Protein AF-A0A816DR57-F1 (afdb_monomer)

Organism: NCBI:txid1234261

Secondary structure (DSSP, 8-state):
-B---EEE-TTT--EEEE-S-TT-TTT-B------S---HHHHHHHHHHHHHHHHHHHHH-EEEEETTEEEEE----------HHHHHHHHT--TTS-TTT---GGGTT-HHHHHS-TT----S-HHHHHHHHHHHB-TTS-B-------S----------

Radius of gyration: 21.67 Å; Cα contacts (8 Å, |Δi|>4): 127; chains: 1; bounding box: 52×50×51 Å

Sequence (161 aa):
MIVPLALSDGISKTVVWCNETPNSSFCTRLLLIVVEKESPELVKYVNEVFEPQDKHLQESGMDLSVNGKTYHINIITIDSMKDLKVCSAESGLGGAHCLMCHALPSEWHDRDKLLDSDYFRISRSTADTLESYKSLVEADGIIKKKRIQSDETRESIIERK

Structure (mmCIF, N/CA/C/O backbone):
data_AF-A0A816DR57-F1
#
_entry.id   AF-A0A816DR57-F1
#
loop_
_atom_site.group_PDB
_atom_site.id
_atom_site.type_symbol
_atom_site.label_atom_id
_atom_site.label_alt_id
_atom_site.label_comp_id
_atom_site.label_asym_id
_atom_site.label_entity_id
_atom_site.label_seq_id
_atom_site.pdbx_PDB_ins_code
_atom_site.Cartn_x
_atom_site.Cartn_y
_atom_site.Cartn_z
_atom_site.occupancy
_atom_site.B_iso_or_equiv
_atom_site.auth_seq_id
_atom_site.auth_comp_id
_atom_site.auth_asym_id
_atom_site.auth_atom_id
_atom_site.pdbx_PDB_model_num
ATOM 1 N N . MET A 1 1 ? -3.536 4.964 -4.753 1.00 84.75 1 MET A N 1
ATOM 2 C CA . MET A 1 1 ? -4.795 4.268 -4.375 1.00 84.75 1 MET A CA 1
ATOM 3 C C . MET A 1 1 ? -4.700 3.899 -2.904 1.00 84.75 1 MET A C 1
ATOM 5 O O . MET A 1 1 ? -3.583 3.781 -2.427 1.00 84.75 1 MET A O 1
ATOM 9 N N . ILE A 1 2 ? -5.818 3.708 -2.202 1.00 89.88 2 ILE A N 1
ATOM 10 C CA . ILE A 1 2 ? -5.829 3.231 -0.806 1.00 89.88 2 ILE A CA 1
ATOM 11 C C . ILE A 1 2 ? -6.818 2.076 -0.668 1.00 89.88 2 ILE A C 1
ATOM 13 O O . ILE A 1 2 ? -7.881 2.088 -1.288 1.00 89.88 2 ILE A O 1
ATOM 17 N N . VAL A 1 3 ? -6.483 1.095 0.168 1.00 93.31 3 VAL A N 1
ATOM 18 C CA . VAL A 1 3 ? -7.392 0.029 0.594 1.00 93.31 3 VAL A CA 1
ATOM 19 C C . VAL A 1 3 ? -7.399 -0.012 2.125 1.00 93.31 3 VAL A C 1
ATOM 21 O O . VAL A 1 3 ? -6.343 -0.226 2.717 1.00 93.31 3 VAL A O 1
ATOM 24 N N . PRO A 1 4 ? -8.552 0.165 2.793 1.00 93.12 4 PRO A N 1
ATOM 25 C CA . PRO A 1 4 ? -8.640 -0.084 4.225 1.00 93.12 4 PRO A CA 1
ATOM 26 C C . PRO A 1 4 ? -8.511 -1.590 4.480 1.00 93.12 4 PRO A C 1
ATOM 28 O O . PRO A 1 4 ? -9.213 -2.390 3.854 1.00 93.12 4 PRO A O 1
ATOM 31 N N . LEU A 1 5 ? -7.604 -1.975 5.378 1.00 94.62 5 LEU A N 1
ATOM 32 C CA . LEU A 1 5 ? -7.308 -3.382 5.669 1.00 94.62 5 LEU A CA 1
ATOM 33 C C . LEU A 1 5 ? -7.954 -3.856 6.966 1.00 94.62 5 LEU A C 1
ATOM 35 O O . LEU A 1 5 ? -8.583 -4.911 6.992 1.00 94.62 5 LEU A O 1
ATOM 39 N N . ALA A 1 6 ? -7.803 -3.082 8.036 1.00 95.12 6 ALA A N 1
ATOM 40 C CA . ALA A 1 6 ? -8.333 -3.425 9.341 1.00 95.12 6 ALA A CA 1
ATOM 41 C C . ALA A 1 6 ? -8.558 -2.174 10.188 1.00 95.12 6 ALA A C 1
ATOM 43 O O . ALA A 1 6 ? -7.918 -1.143 9.985 1.00 95.12 6 ALA A O 1
ATOM 44 N N . LEU A 1 7 ? -9.455 -2.303 11.158 1.00 94.94 7 LEU A N 1
ATOM 45 C CA . LEU A 1 7 ? -9.640 -1.369 12.254 1.00 94.94 7 LEU A CA 1
ATOM 46 C C . LEU A 1 7 ? -9.446 -2.148 13.549 1.00 94.94 7 LEU A C 1
ATOM 48 O O . LEU A 1 7 ? -10.037 -3.216 13.724 1.00 94.94 7 LEU A O 1
ATOM 52 N N . SER A 1 8 ? -8.652 -1.595 14.457 1.00 95.44 8 SER A N 1
ATOM 53 C CA . SER A 1 8 ? -8.386 -2.195 15.761 1.00 95.44 8 SER A CA 1
ATOM 54 C C . SER A 1 8 ? -8.732 -1.224 16.876 1.00 95.44 8 SER A C 1
ATOM 56 O O . SER A 1 8 ? -8.532 -0.018 16.743 1.00 95.44 8 SER A O 1
ATOM 58 N N . ASP A 1 9 ? -9.207 -1.755 17.998 1.00 92.69 9 ASP A N 1
ATOM 59 C CA . ASP A 1 9 ? -9.342 -0.977 19.222 1.00 92.69 9 ASP A CA 1
ATOM 60 C C . ASP A 1 9 ? -7.948 -0.610 19.753 1.00 92.69 9 ASP A C 1
ATOM 62 O O . ASP A 1 9 ? -7.095 -1.470 19.995 1.00 92.69 9 ASP A O 1
ATOM 66 N N . GLY A 1 10 ? -7.712 0.689 19.939 1.00 86.75 10 GLY A N 1
ATOM 67 C CA . GLY A 1 10 ? -6.442 1.221 20.416 1.00 86.75 10 GLY A CA 1
ATOM 68 C C . GLY A 1 10 ? -6.034 0.702 21.797 1.00 86.75 10 GLY A C 1
ATOM 69 O O . GLY A 1 10 ? -4.829 0.593 22.044 1.00 86.75 10 GLY A O 1
ATOM 70 N N . ILE A 1 11 ? -7.003 0.348 22.654 1.00 88.44 11 ILE A N 1
ATOM 71 C CA . ILE A 1 11 ? -6.778 -0.109 24.033 1.00 88.44 11 ILE A CA 1
ATOM 72 C C . ILE A 1 11 ? -6.529 -1.616 24.066 1.00 88.44 11 ILE A C 1
ATOM 74 O O . ILE A 1 11 ? -5.468 -2.057 24.504 1.00 88.44 11 ILE A O 1
ATOM 78 N N . SER A 1 12 ? -7.488 -2.415 23.592 1.00 92.19 12 SER A N 1
ATOM 79 C CA . SER A 1 12 ? -7.397 -3.881 23.662 1.00 92.19 12 SER A CA 1
ATOM 80 C C . SER A 1 12 ? -6.531 -4.505 22.564 1.00 92.19 12 SER A C 1
ATOM 82 O O . SER A 1 12 ? -6.219 -5.691 22.639 1.00 92.19 12 SER A O 1
ATOM 84 N N . LYS A 1 13 ? -6.164 -3.730 21.532 1.00 89.50 13 LYS A N 1
ATOM 85 C CA . LYS A 1 13 ? -5.499 -4.196 20.299 1.00 89.50 13 LYS A CA 1
ATOM 86 C C . LYS A 1 13 ? -6.278 -5.271 19.538 1.00 89.50 13 LYS A C 1
ATOM 88 O O . LYS A 1 13 ? -5.731 -5.910 18.642 1.00 89.50 13 LYS A O 1
ATOM 93 N N . THR A 1 14 ? -7.556 -5.456 19.858 1.00 94.81 14 THR A N 1
ATOM 94 C CA . THR A 1 14 ? -8.419 -6.392 19.142 1.00 94.81 14 THR A CA 1
ATOM 95 C C . THR A 1 14 ? -8.837 -5.798 17.803 1.00 94.81 14 THR A C 1
ATOM 97 O O . THR A 1 14 ? -9.149 -4.610 17.708 1.00 94.81 14 THR A O 1
ATOM 100 N N . VAL A 1 15 ? -8.825 -6.620 16.753 1.00 93.88 15 VAL A N 1
ATOM 101 C CA . VAL A 1 15 ? -9.325 -6.228 15.431 1.00 93.88 15 VAL A CA 1
ATOM 102 C C . VAL A 1 15 ? -10.849 -6.223 15.491 1.00 93.88 15 VAL A C 1
ATOM 104 O O . VAL A 1 15 ? -11.466 -7.264 15.699 1.00 93.88 15 VAL A O 1
ATOM 107 N N . VAL A 1 16 ? -11.449 -5.046 15.326 1.00 94.44 16 VAL A N 1
ATOM 108 C CA . VAL A 1 16 ? -12.908 -4.849 15.364 1.00 94.44 16 VAL A CA 1
ATOM 109 C C . VAL A 1 16 ? -13.541 -4.933 13.977 1.00 94.44 16 VAL A C 1
ATOM 111 O O . VAL A 1 16 ? -14.739 -5.169 13.856 1.00 94.44 16 VAL A O 1
ATOM 114 N N . TRP A 1 17 ? -12.742 -4.748 12.926 1.00 95.44 17 TRP A N 1
ATOM 115 C CA . TRP A 1 17 ? -13.159 -4.921 11.540 1.00 95.44 17 TRP A CA 1
ATOM 116 C C . TRP A 1 17 ? -11.955 -5.285 10.670 1.00 95.44 17 TRP A C 1
ATOM 118 O O . TRP A 1 17 ? -10.861 -4.759 10.873 1.00 95.44 17 TRP A O 1
ATOM 128 N N . CYS A 1 18 ? -12.159 -6.151 9.682 1.00 96.56 18 CYS A N 1
ATOM 129 C CA . CYS A 1 18 ? -11.169 -6.475 8.663 1.00 96.56 18 CYS A CA 1
ATOM 130 C C . CYS A 1 18 ? -11.816 -6.514 7.277 1.00 96.56 18 CYS A C 1
ATOM 132 O O . CYS A 1 18 ? -12.995 -6.829 7.117 1.00 96.56 18 CYS A O 1
ATOM 134 N N . ASN A 1 19 ? -11.026 -6.183 6.264 1.00 92.88 19 ASN A N 1
ATOM 135 C CA . ASN A 1 19 ? -11.430 -6.310 4.878 1.00 92.88 19 ASN A CA 1
ATOM 136 C C . ASN A 1 19 ? -11.226 -7.756 4.413 1.00 92.88 19 ASN A C 1
ATOM 138 O O . ASN A 1 19 ? -10.093 -8.222 4.302 1.00 92.88 19 ASN A O 1
ATOM 142 N N . GLU A 1 20 ? -12.320 -8.451 4.113 1.00 93.38 20 GLU A N 1
ATOM 143 C CA . GLU A 1 20 ? -12.295 -9.849 3.663 1.00 93.38 20 GLU A CA 1
ATOM 144 C C . GLU A 1 20 ? -11.730 -10.011 2.243 1.00 93.38 20 GLU A C 1
ATOM 146 O O . GLU A 1 20 ? -11.252 -11.083 1.872 1.00 93.38 20 GLU A O 1
ATOM 151 N N . THR A 1 21 ? -11.752 -8.943 1.439 1.00 91.38 21 THR A N 1
ATOM 152 C CA . THR A 1 21 ? -11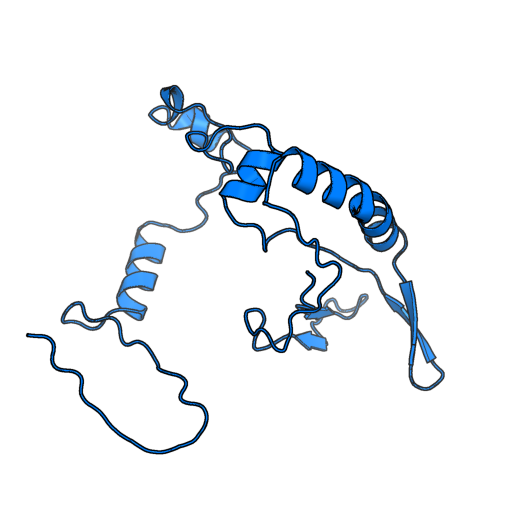.313 -8.962 0.039 1.00 91.38 21 THR A CA 1
ATOM 153 C C . THR A 1 21 ? -10.383 -7.783 -0.277 1.00 91.38 21 THR A C 1
ATOM 155 O O . THR A 1 21 ? -10.728 -6.924 -1.092 1.00 91.38 21 THR A O 1
ATOM 158 N N . PRO A 1 22 ? -9.176 -7.717 0.316 1.00 87.56 22 PRO A N 1
ATOM 159 C CA . PRO A 1 22 ? -8.288 -6.555 0.192 1.00 87.56 22 PRO A CA 1
ATOM 160 C C . PRO A 1 22 ? -7.802 -6.304 -1.244 1.00 87.56 22 PRO A C 1
ATOM 162 O O . PRO A 1 22 ? -7.532 -5.169 -1.617 1.00 87.56 22 PRO A O 1
ATOM 165 N N . ASN A 1 23 ? -7.766 -7.344 -2.081 1.00 86.25 23 ASN A N 1
ATOM 166 C CA . ASN A 1 23 ? -7.368 -7.244 -3.489 1.00 86.25 23 ASN A CA 1
ATOM 167 C C . ASN A 1 23 ? -8.550 -6.987 -4.444 1.00 86.25 23 ASN A C 1
ATOM 169 O O . ASN A 1 23 ? -8.371 -6.983 -5.660 1.00 86.25 23 ASN A O 1
ATOM 173 N N . SER A 1 24 ? -9.767 -6.825 -3.919 1.00 88.62 24 SER A N 1
ATOM 174 C CA . SER A 1 24 ? -10.950 -6.536 -4.728 1.00 88.62 24 SER A CA 1
ATOM 175 C C . SER A 1 24 ? -10.977 -5.070 -5.144 1.00 88.62 24 SER A C 1
ATOM 177 O O . SER A 1 24 ? -10.847 -4.174 -4.307 1.00 88.62 24 SER A O 1
ATOM 179 N N . SER A 1 25 ? -11.262 -4.814 -6.422 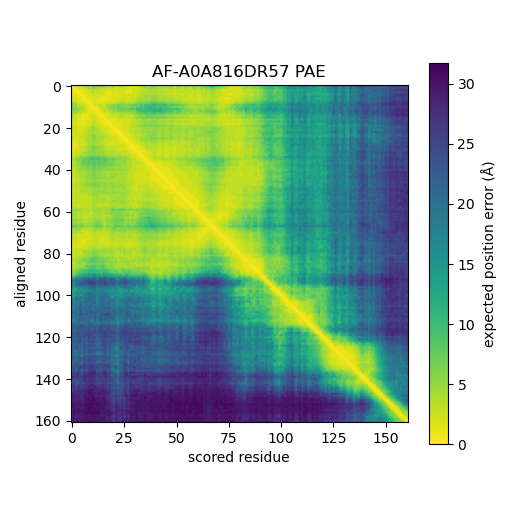1.00 87.88 25 SER A N 1
ATOM 180 C CA . SER A 1 25 ? -11.446 -3.457 -6.948 1.00 87.88 25 SER A CA 1
ATOM 181 C C . SER A 1 25 ? -12.578 -2.694 -6.252 1.00 87.88 25 SER A C 1
ATOM 183 O O . SER A 1 25 ? -12.556 -1.468 -6.222 1.00 87.88 25 SER A O 1
ATOM 185 N N . PHE A 1 26 ? -13.551 -3.392 -5.652 1.00 88.62 26 PHE A N 1
ATOM 186 C CA . PHE A 1 26 ? -14.638 -2.775 -4.881 1.00 88.62 26 PHE A CA 1
ATOM 187 C C . PHE A 1 26 ? -14.160 -2.129 -3.572 1.00 88.62 26 PHE A C 1
ATOM 189 O O . PHE A 1 26 ? -14.785 -1.191 -3.067 1.00 88.62 26 PHE A O 1
ATOM 196 N N . CYS A 1 27 ? -13.047 -2.609 -3.017 1.00 89.06 27 CYS A N 1
ATOM 197 C CA . CYS A 1 27 ? -12.466 -2.094 -1.780 1.00 89.06 27 CYS A CA 1
ATOM 198 C C . CYS A 1 27 ? -11.408 -1.017 -2.036 1.00 89.06 27 CYS A C 1
ATOM 200 O O . CYS A 1 27 ? -11.088 -0.243 -1.135 1.00 89.06 27 CYS A O 1
ATOM 202 N N . THR A 1 28 ? -10.887 -0.936 -3.260 1.00 89.31 28 THR A N 1
ATOM 203 C CA . THR A 1 28 ? -9.924 0.087 -3.656 1.00 89.31 28 THR A CA 1
ATOM 204 C C . THR A 1 28 ? -10.583 1.460 -3.727 1.00 89.31 28 THR A C 1
ATOM 206 O O . THR A 1 28 ? -11.680 1.638 -4.261 1.00 89.31 28 THR A O 1
ATOM 209 N N . ARG A 1 29 ? -9.912 2.461 -3.160 1.00 90.81 29 ARG A N 1
ATOM 210 C CA . ARG A 1 29 ? -10.289 3.871 -3.234 1.00 90.81 29 ARG A CA 1
ATOM 211 C C . ARG A 1 29 ? -9.262 4.615 -4.077 1.00 90.81 29 ARG A C 1
ATOM 213 O O . ARG A 1 29 ? -8.055 4.573 -3.819 1.00 90.81 29 ARG A O 1
ATOM 220 N N . LEU A 1 30 ? -9.754 5.260 -5.128 1.00 90.56 30 LEU A N 1
ATOM 221 C CA . LEU A 1 30 ? -8.952 6.112 -5.996 1.00 90.56 30 LEU A CA 1
ATOM 222 C C . LEU A 1 30 ? -8.647 7.420 -5.259 1.00 90.56 30 LEU A C 1
ATOM 224 O O . LEU A 1 30 ? -9.547 8.025 -4.687 1.00 90.56 30 LEU A O 1
ATOM 228 N N . LEU A 1 31 ? -7.378 7.828 -5.279 1.00 89.88 31 LEU A N 1
ATOM 229 C CA . LEU A 1 31 ? -6.938 9.125 -4.749 1.00 89.88 31 LEU A CA 1
ATOM 230 C C . LEU A 1 31 ? -6.654 10.121 -5.870 1.00 89.88 31 LEU A C 1
ATOM 232 O O . LEU A 1 31 ? -7.048 11.277 -5.796 1.00 89.88 31 LEU A O 1
ATOM 236 N N . LEU A 1 32 ? -5.954 9.653 -6.903 1.00 89.50 32 LEU A N 1
ATOM 237 C CA . LEU A 1 32 ? -5.511 10.445 -8.036 1.00 89.50 32 LEU A CA 1
ATOM 238 C C . LEU A 1 32 ? -5.499 9.563 -9.281 1.00 89.50 32 LEU A C 1
ATOM 240 O O . LEU A 1 32 ? -5.124 8.391 -9.213 1.00 89.50 32 LEU A O 1
ATOM 244 N N . ILE A 1 33 ? -5.896 10.153 -10.403 1.00 90.62 33 ILE A N 1
ATOM 245 C CA . ILE A 1 33 ? -5.701 9.606 -11.742 1.00 90.62 33 ILE A CA 1
ATOM 246 C C . ILE A 1 33 ? -4.892 10.646 -12.506 1.00 90.62 33 ILE A C 1
ATOM 248 O O . ILE A 1 33 ? -5.323 11.792 -12.618 1.00 90.62 33 ILE A O 1
ATOM 252 N N . VAL A 1 34 ? -3.736 10.244 -13.029 1.00 89.44 34 VAL A N 1
ATOM 253 C CA . VAL A 1 34 ? -2.929 11.081 -13.920 1.00 89.44 34 VAL A CA 1
ATOM 254 C C . VAL A 1 34 ? -2.964 10.470 -15.312 1.00 89.44 34 VAL A C 1
ATOM 256 O O . VAL A 1 34 ? -2.737 9.273 -15.473 1.00 89.44 34 VAL A O 1
ATOM 259 N N . VAL A 1 35 ? -3.276 11.289 -16.316 1.00 91.75 35 VAL A N 1
ATOM 260 C CA . VAL A 1 35 ? -3.358 10.867 -17.721 1.00 91.75 35 VAL A CA 1
ATOM 261 C C . VAL A 1 35 ? -2.031 11.174 -18.412 1.00 91.75 35 VAL A C 1
ATOM 263 O O . VAL A 1 35 ? -1.950 12.004 -19.307 1.00 91.75 35 VAL A O 1
ATOM 266 N N . GLU A 1 36 ? -0.977 10.517 -17.944 1.00 89.75 36 GLU A N 1
ATOM 267 C CA . GLU A 1 36 ? 0.393 10.644 -18.442 1.00 89.75 36 GLU A CA 1
ATOM 268 C C . GLU A 1 36 ? 1.022 9.252 -18.513 1.00 89.75 36 GLU A C 1
ATOM 270 O O . GLU A 1 36 ? 0.570 8.308 -17.857 1.00 89.75 36 GLU A O 1
ATOM 275 N N . LYS A 1 37 ? 2.077 9.105 -19.317 1.00 88.31 37 LYS A N 1
ATOM 276 C CA . LYS A 1 37 ? 2.853 7.863 -19.315 1.00 88.31 37 LYS A CA 1
ATOM 277 C C . LYS A 1 37 ? 3.614 7.754 -17.992 1.00 88.31 37 LYS A C 1
ATOM 279 O O . LYS A 1 37 ? 4.255 8.710 -17.573 1.00 88.31 37 LYS A O 1
ATOM 284 N N . GLU A 1 38 ? 3.599 6.569 -17.386 1.00 84.00 38 GLU A N 1
ATOM 285 C CA . GLU A 1 38 ? 4.418 6.280 -16.207 1.00 84.00 38 GLU A CA 1
ATOM 286 C C . GLU A 1 38 ? 5.902 6.575 -16.484 1.00 84.00 38 GLU A C 1
ATOM 288 O O . GLU A 1 38 ? 6.488 6.063 -17.447 1.00 84.00 38 GLU A O 1
ATOM 293 N N . SER A 1 39 ? 6.492 7.426 -15.645 1.00 85.62 39 SER A N 1
ATOM 294 C CA . SER A 1 39 ? 7.903 7.802 -15.682 1.00 85.62 39 SER A CA 1
ATOM 295 C C . SER A 1 39 ? 8.427 8.049 -14.260 1.00 85.62 39 SER A C 1
ATOM 297 O O . SER A 1 39 ? 7.628 8.344 -13.366 1.00 85.62 39 SER A O 1
ATOM 299 N N . PRO A 1 40 ? 9.750 7.961 -14.023 1.00 83.38 40 PRO A N 1
A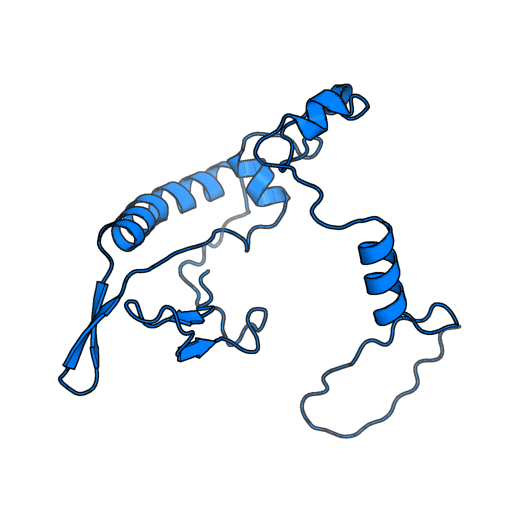TOM 300 C CA . PRO A 1 40 ? 10.334 8.268 -12.716 1.00 83.38 40 PRO A CA 1
ATOM 301 C C . PRO A 1 40 ? 9.987 9.675 -12.211 1.00 83.38 40 PRO A C 1
ATOM 303 O O . PRO A 1 40 ? 9.738 9.869 -11.025 1.00 83.38 40 PRO A O 1
ATOM 306 N N . GLU A 1 41 ? 9.915 10.655 -13.112 1.00 88.12 41 GLU A N 1
ATOM 307 C CA . GLU A 1 41 ? 9.558 12.039 -12.788 1.00 88.12 41 GLU A CA 1
ATOM 308 C C . GLU A 1 41 ? 8.104 12.146 -12.331 1.00 88.12 41 GLU A C 1
ATOM 310 O O . GLU A 1 41 ? 7.814 12.838 -11.355 1.00 88.12 41 GLU A O 1
ATOM 315 N N . LEU A 1 42 ? 7.195 11.431 -13.003 1.00 88.81 42 LEU A N 1
ATOM 316 C CA . LEU A 1 42 ? 5.790 11.390 -12.618 1.00 88.81 42 LEU A CA 1
ATOM 317 C C . LEU A 1 42 ? 5.606 10.714 -11.255 1.00 88.81 42 LEU A C 1
ATOM 319 O O . LEU A 1 42 ? 4.864 11.222 -10.418 1.00 88.81 42 LEU A O 1
ATOM 323 N N . VAL A 1 43 ? 6.296 9.598 -11.012 1.00 87.56 43 VAL A N 1
ATOM 324 C CA . VAL A 1 43 ? 6.257 8.901 -9.717 1.00 87.56 43 VAL A CA 1
ATOM 325 C C . VAL A 1 43 ? 6.763 9.818 -8.601 1.00 87.56 43 VAL A C 1
ATOM 327 O O . VAL A 1 43 ? 6.094 9.973 -7.580 1.00 87.56 43 VAL A O 1
ATOM 330 N N . LYS A 1 44 ? 7.887 10.508 -8.829 1.00 86.88 44 LYS A N 1
ATOM 331 C CA . LYS A 1 44 ? 8.432 11.487 -7.883 1.00 86.88 44 LYS A CA 1
ATOM 332 C C . LYS A 1 44 ? 7.436 12.608 -7.579 1.00 86.88 44 LYS A C 1
ATOM 334 O O . LYS A 1 44 ? 7.206 12.910 -6.414 1.00 86.88 44 LYS A O 1
ATOM 339 N N . TYR A 1 45 ? 6.816 13.182 -8.609 1.00 89.56 45 TYR A N 1
ATOM 340 C CA . TYR A 1 45 ? 5.792 14.215 -8.448 1.00 89.56 45 TYR A CA 1
ATOM 341 C C . TYR A 1 45 ? 4.613 13.729 -7.594 1.00 89.56 45 TYR A C 1
ATOM 343 O O . TYR A 1 45 ? 4.175 14.427 -6.683 1.00 89.56 45 TYR A O 1
ATOM 351 N N . VAL A 1 46 ? 4.110 12.518 -7.853 1.00 89.56 46 VAL A N 1
ATOM 352 C CA . VAL A 1 46 ? 3.005 11.943 -7.072 1.00 89.56 46 VAL A CA 1
ATOM 353 C C . VAL A 1 46 ? 3.405 11.772 -5.603 1.00 89.56 46 VAL A C 1
ATOM 355 O O . VAL A 1 46 ? 2.621 12.129 -4.724 1.00 89.56 46 VAL A O 1
ATOM 358 N N . ASN A 1 47 ? 4.621 11.302 -5.319 1.00 87.69 47 ASN A N 1
ATOM 359 C CA . ASN A 1 47 ? 5.109 11.168 -3.944 1.00 87.69 47 ASN A CA 1
ATOM 360 C C . ASN A 1 47 ? 5.239 12.526 -3.243 1.00 87.69 47 ASN A C 1
ATOM 362 O O . ASN A 1 47 ? 4.760 12.675 -2.122 1.00 87.69 47 ASN A O 1
ATOM 366 N N . GLU A 1 48 ? 5.780 13.546 -3.913 1.00 89.94 48 GLU A N 1
ATOM 367 C CA . GLU A 1 48 ? 5.866 14.911 -3.370 1.00 89.94 48 GLU A CA 1
ATOM 368 C C . GLU A 1 48 ? 4.486 15.495 -3.015 1.00 89.94 48 GLU A C 1
ATOM 370 O O . GLU A 1 48 ? 4.365 16.275 -2.069 1.00 89.94 48 GLU A O 1
ATOM 375 N N . VAL A 1 49 ? 3.438 15.099 -3.744 1.00 89.69 49 VAL A N 1
ATOM 376 C CA . VAL A 1 49 ? 2.060 15.546 -3.502 1.00 89.69 49 VAL A CA 1
ATOM 377 C C . VAL A 1 49 ? 1.403 14.852 -2.309 1.00 89.69 49 VAL A C 1
ATOM 379 O O . VAL A 1 49 ? 0.572 15.497 -1.673 1.00 89.69 49 VAL A O 1
ATOM 382 N N . PHE A 1 50 ? 1.717 13.581 -2.027 1.00 89.88 50 PHE A N 1
ATOM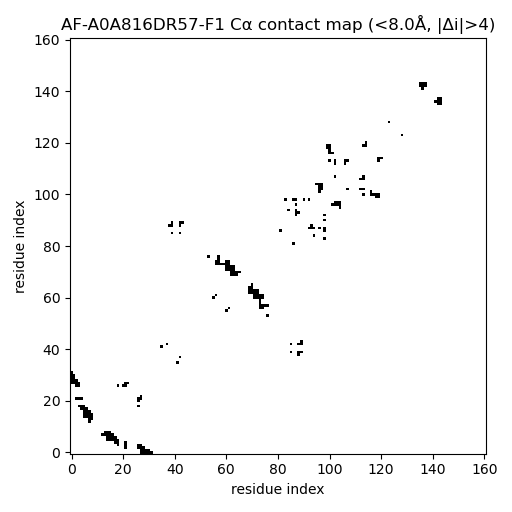 383 C CA . PHE A 1 50 ? 1.008 12.770 -1.021 1.00 89.88 50 PHE A CA 1
ATOM 384 C C . PHE A 1 50 ? 1.803 12.475 0.255 1.00 89.88 50 PHE A C 1
ATOM 386 O O . PHE A 1 50 ? 1.193 12.316 1.312 1.00 89.88 50 PHE A O 1
ATOM 393 N N . GLU A 1 51 ? 3.134 12.389 0.191 1.00 89.62 51 GLU A N 1
ATOM 394 C CA . GLU A 1 51 ? 3.965 12.056 1.354 1.00 89.62 51 GLU A CA 1
ATOM 395 C C . GLU A 1 51 ? 3.762 12.998 2.552 1.00 89.62 51 GLU A C 1
ATOM 397 O O . GLU A 1 51 ? 3.698 12.497 3.677 1.00 89.62 51 GLU A O 1
ATOM 402 N N . PRO A 1 52 ? 3.666 14.335 2.387 1.00 91.00 52 PRO A N 1
ATOM 403 C CA . PRO A 1 52 ? 3.476 15.225 3.531 1.00 91.00 52 PRO A CA 1
ATOM 404 C C . PRO A 1 52 ? 2.168 14.954 4.285 1.00 91.00 52 PRO A C 1
ATOM 406 O O . PRO A 1 52 ? 2.134 14.980 5.513 1.00 9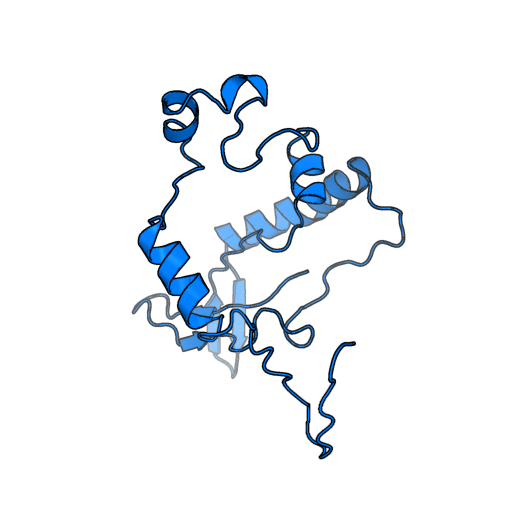1.00 52 PRO A O 1
ATOM 409 N N . GLN A 1 53 ? 1.090 14.683 3.553 1.00 89.38 53 GLN A N 1
ATOM 410 C CA . GLN A 1 53 ? -0.238 14.420 4.099 1.00 89.38 53 GLN A CA 1
ATOM 411 C C . GLN A 1 53 ? -0.292 13.032 4.725 1.00 89.38 53 GLN A C 1
ATOM 413 O O . GLN A 1 53 ? -0.901 12.870 5.776 1.00 89.38 53 GLN A O 1
ATOM 418 N N . ASP A 1 54 ? 0.367 12.052 4.109 1.00 90.00 54 ASP A N 1
ATOM 419 C CA . ASP A 1 54 ? 0.503 10.715 4.670 1.00 90.00 54 ASP A CA 1
ATOM 420 C C . ASP A 1 54 ? 1.241 10.751 6.016 1.00 90.00 54 ASP A C 1
ATOM 422 O O . ASP A 1 54 ? 0.710 10.279 7.020 1.00 90.00 54 ASP A O 1
ATOM 426 N N . LYS A 1 55 ? 2.398 11.426 6.073 1.00 90.81 55 LYS A N 1
ATOM 427 C CA . LYS A 1 55 ? 3.153 11.648 7.320 1.00 90.81 55 LYS A CA 1
ATOM 428 C C . LYS A 1 55 ? 2.298 12.348 8.372 1.00 90.81 55 LYS A C 1
ATOM 430 O O . LYS A 1 55 ? 2.225 11.889 9.507 1.00 90.81 55 LYS A O 1
ATOM 435 N N . HIS A 1 56 ? 1.583 13.403 7.984 1.00 90.75 56 HIS A N 1
ATOM 436 C CA . HIS A 1 56 ? 0.693 14.113 8.897 1.00 90.75 56 HIS A CA 1
ATOM 437 C C . HIS A 1 56 ? -0.406 13.206 9.476 1.00 90.75 56 HIS A C 1
ATOM 439 O O . HIS A 1 56 ? -0.633 13.227 10.684 1.00 90.75 56 HIS A O 1
ATOM 445 N N . LEU A 1 57 ? -1.058 12.384 8.646 1.00 90.69 57 LEU A N 1
ATOM 446 C CA . LEU A 1 57 ? -2.100 11.450 9.088 1.00 90.69 57 LEU A CA 1
ATOM 447 C C . LEU A 1 57 ? -1.549 10.348 9.999 1.00 90.69 57 LEU A C 1
ATOM 449 O O . LEU A 1 57 ? -2.225 9.955 10.950 1.00 90.69 57 LEU A O 1
ATOM 453 N N . GLN A 1 58 ? -0.338 9.861 9.728 1.00 91.88 58 GLN A N 1
ATOM 454 C CA . GLN A 1 58 ? 0.311 8.854 10.566 1.00 91.88 58 GLN A CA 1
ATOM 455 C C . GLN A 1 58 ? 0.753 9.413 11.927 1.00 91.88 58 GLN A C 1
ATOM 457 O O . GLN A 1 58 ? 0.645 8.724 12.939 1.00 91.88 58 GLN A O 1
ATOM 462 N N . GLU A 1 59 ? 1.221 10.663 11.973 1.00 92.88 59 GLU A N 1
ATOM 463 C CA . GLU A 1 59 ? 1.678 11.317 13.205 1.00 92.88 59 GLU A CA 1
ATOM 464 C C . GLU A 1 59 ? 0.525 11.841 14.065 1.00 92.88 59 GLU A C 1
ATOM 466 O O . GLU A 1 59 ? 0.551 11.720 15.289 1.00 92.88 59 GLU A O 1
ATOM 471 N N . SER A 1 60 ? -0.470 12.461 13.428 1.00 92.94 60 SER A N 1
ATOM 472 C CA . SER A 1 60 ? -1.525 13.218 14.114 1.00 92.94 60 SER A CA 1
ATOM 473 C C . SER A 1 60 ? -2.851 12.466 14.207 1.00 92.94 60 SER A C 1
ATOM 475 O O . SER A 1 60 ? -3.726 12.881 14.964 1.00 92.94 60 SER A O 1
ATOM 477 N N . GLY A 1 61 ? -3.023 11.385 13.441 1.00 92.19 61 GLY A N 1
ATOM 478 C CA . GLY A 1 61 ? -4.308 10.706 13.311 1.00 92.19 61 GLY A CA 1
ATOM 479 C C . GLY A 1 61 ? -5.386 11.601 12.691 1.00 92.19 61 GLY A C 1
ATOM 480 O O . GLY A 1 61 ? -5.107 12.586 12.005 1.00 92.19 61 GLY A O 1
ATOM 481 N N . MET A 1 62 ? -6.649 11.247 12.921 1.00 92.94 62 MET A N 1
ATOM 482 C CA . MET A 1 62 ? -7.806 12.051 12.533 1.00 92.94 62 MET A CA 1
ATOM 483 C C . MET A 1 62 ? -8.962 11.892 13.523 1.00 92.94 62 MET A C 1
ATOM 485 O O . MET A 1 62 ? -9.215 10.794 14.016 1.00 92.94 62 MET A O 1
ATOM 489 N N . ASP A 1 63 ? -9.726 12.961 13.747 1.00 93.75 63 ASP A N 1
ATOM 490 C CA . ASP A 1 63 ? -10.973 12.889 14.510 1.00 93.75 63 ASP A CA 1
ATOM 491 C C . ASP A 1 63 ? -12.165 12.639 13.577 1.00 93.75 63 ASP A C 1
ATOM 493 O O . ASP A 1 63 ? -12.408 13.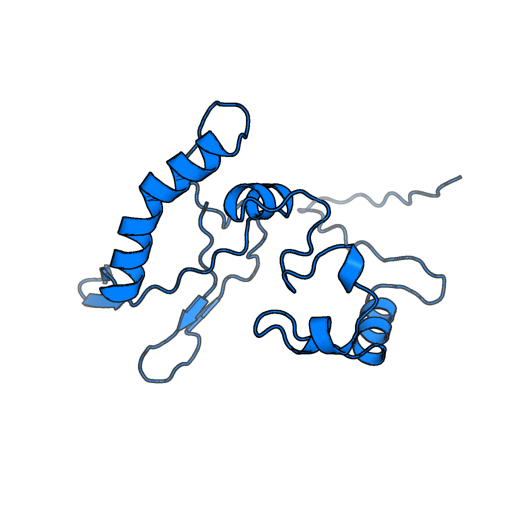380 12.623 1.00 93.75 63 ASP A O 1
ATOM 497 N N . LEU A 1 64 ? -12.941 11.597 13.871 1.00 93.12 64 LEU A N 1
ATOM 498 C CA . LEU A 1 64 ? -14.153 11.228 13.145 1.00 93.12 64 LEU A CA 1
ATOM 499 C C . LEU A 1 64 ? -15.374 11.313 14.052 1.00 93.12 64 LEU A C 1
ATOM 501 O O . LEU A 1 64 ? -15.437 10.669 15.098 1.00 93.12 64 LEU A O 1
ATOM 505 N N . SER A 1 65 ? -16.387 12.060 13.616 1.00 94.38 65 SER A N 1
ATOM 506 C CA . SER A 1 65 ? -17.689 12.076 14.278 1.00 94.38 65 SER A CA 1
ATOM 507 C C . SER A 1 65 ? -18.615 11.040 13.645 1.00 94.38 65 SER A C 1
ATOM 509 O O . SER A 1 65 ? -18.950 11.132 12.465 1.00 94.38 65 SER A O 1
ATOM 511 N N . VAL A 1 66 ? -19.034 10.045 14.428 1.00 92.50 66 VAL A N 1
ATOM 512 C CA . VAL A 1 66 ? -19.934 8.968 13.998 1.00 92.50 66 VAL A CA 1
ATOM 513 C C . VAL A 1 66 ? -21.032 8.804 15.041 1.00 92.50 66 VAL A C 1
ATOM 515 O O . VAL A 1 66 ? -20.755 8.597 16.222 1.00 92.50 66 VAL A O 1
ATOM 518 N N . ASN A 1 67 ? -22.296 8.896 14.617 1.00 93.62 67 ASN A N 1
ATOM 519 C CA . ASN A 1 67 ? -23.470 8.760 15.491 1.00 93.62 67 ASN A CA 1
ATOM 520 C C . ASN A 1 67 ? -23.420 9.670 16.739 1.00 93.62 67 ASN A C 1
ATOM 522 O O . ASN A 1 67 ? -23.774 9.252 17.840 1.00 93.62 67 ASN A O 1
ATOM 526 N N . GLY A 1 68 ? -22.936 10.907 16.574 1.00 93.38 68 GLY A N 1
ATOM 527 C CA . GLY A 1 68 ? -22.834 11.894 17.656 1.00 93.38 68 GLY A CA 1
ATOM 528 C C . GLY A 1 68 ? -21.699 11.647 18.656 1.00 93.38 68 GLY A C 1
ATOM 529 O O . GLY A 1 68 ? -21.616 12.351 19.658 1.00 93.38 68 GLY A O 1
ATOM 530 N N . LYS A 1 69 ? -20.822 10.670 18.402 1.00 94.50 69 LYS A N 1
ATOM 531 C CA . LYS A 1 69 ? -19.600 10.428 19.176 1.00 94.50 69 LYS A CA 1
ATOM 532 C C . LYS A 1 69 ? -18.380 10.784 18.340 1.00 94.50 69 LYS A C 1
ATOM 534 O O . LYS A 1 69 ? -18.344 10.478 17.152 1.00 94.50 69 LYS A O 1
ATOM 539 N N . THR A 1 70 ? -17.384 11.398 18.967 1.00 95.00 70 THR A N 1
ATOM 540 C CA . THR A 1 70 ? -16.093 11.681 18.330 1.00 95.00 70 THR A CA 1
ATOM 541 C C . THR A 1 70 ? -15.102 10.585 18.686 1.00 95.00 70 THR A C 1
ATOM 543 O O . THR A 1 70 ? -14.932 10.254 19.859 1.00 95.00 70 THR A O 1
ATOM 546 N N . TYR A 1 71 ? -14.462 10.030 17.665 1.00 91.75 71 TYR A N 1
ATOM 547 C CA . TYR A 1 71 ? -13.423 9.019 17.771 1.00 91.75 71 TYR A CA 1
ATOM 548 C C . TYR A 1 71 ? -12.124 9.587 17.219 1.00 91.75 71 TYR A C 1
ATOM 550 O O . TYR A 1 71 ? -12.106 10.066 16.089 1.00 91.75 71 TYR A O 1
ATOM 558 N N . HIS A 1 72 ? -11.050 9.482 17.992 1.00 93.44 72 HIS A N 1
ATOM 559 C CA . HIS A 1 72 ? -9.707 9.744 17.496 1.00 93.44 72 HIS A CA 1
ATOM 560 C C . HIS A 1 72 ? -9.150 8.467 16.861 1.00 93.44 72 HIS A C 1
ATOM 562 O O . HIS A 1 72 ? -9.067 7.428 17.523 1.00 93.44 72 HIS A O 1
ATOM 568 N N . ILE A 1 73 ? -8.814 8.524 15.576 1.00 93.81 73 ILE A N 1
ATOM 569 C CA . ILE A 1 73 ? -8.334 7.393 14.787 1.00 93.81 73 ILE A CA 1
ATOM 570 C C . ILE A 1 73 ? -6.872 7.613 14.427 1.00 93.81 73 ILE A C 1
ATOM 572 O O . ILE A 1 73 ? -6.539 8.528 13.680 1.00 93.81 73 ILE A O 1
ATOM 576 N N . ASN A 1 74 ? -6.014 6.709 14.890 1.00 93.75 74 ASN A N 1
ATOM 577 C CA . ASN A 1 74 ? -4.639 6.625 14.413 1.00 93.75 74 ASN A CA 1
ATOM 578 C C . ASN A 1 74 ? -4.618 5.856 13.093 1.00 93.75 74 ASN A C 1
ATOM 580 O O . ASN A 1 74 ? -5.164 4.753 13.007 1.00 93.75 74 ASN A O 1
ATOM 584 N N . ILE A 1 75 ? -3.982 6.429 12.076 1.00 92.69 75 ILE A N 1
ATOM 585 C CA . ILE A 1 75 ? -3.888 5.829 10.747 1.00 92.69 75 ILE A CA 1
ATOM 586 C C . ILE A 1 75 ? -2.482 5.276 10.568 1.00 92.69 75 ILE A C 1
ATOM 588 O O . ILE A 1 75 ? -1.502 5.959 10.828 1.00 92.69 75 ILE A O 1
ATOM 592 N N . ILE A 1 76 ? -2.391 4.036 10.098 1.00 90.94 76 ILE A N 1
ATOM 593 C CA . ILE A 1 76 ? -1.134 3.438 9.654 1.00 90.94 76 ILE A CA 1
ATOM 594 C C . ILE A 1 76 ? -1.312 3.129 8.177 1.00 90.94 76 ILE A C 1
ATOM 596 O O . ILE A 1 76 ? -2.180 2.333 7.806 1.00 90.94 76 ILE A O 1
ATOM 600 N N . THR A 1 77 ? -0.511 3.766 7.337 1.00 89.31 77 THR A N 1
ATOM 601 C CA . THR A 1 77 ? -0.466 3.486 5.905 1.00 89.31 77 THR A CA 1
ATOM 602 C C . THR A 1 77 ? 0.738 2.606 5.601 1.00 89.31 77 THR A C 1
ATOM 604 O O . THR A 1 77 ? 1.805 2.725 6.198 1.00 89.31 77 THR A O 1
ATOM 607 N N . ILE A 1 78 ? 0.534 1.642 4.704 1.00 86.06 78 ILE A N 1
ATOM 608 C CA . ILE A 1 78 ? 1.577 0.715 4.269 1.00 86.06 78 ILE A CA 1
ATOM 609 C C . ILE A 1 78 ? 1.617 0.757 2.754 1.00 86.06 78 ILE A C 1
ATOM 611 O O . ILE A 1 78 ? 0.662 0.367 2.074 1.00 86.06 78 ILE A O 1
ATOM 615 N N . ASP A 1 79 ? 2.752 1.190 2.236 1.00 81.81 79 ASP A N 1
ATOM 616 C CA . ASP A 1 79 ? 2.990 1.281 0.812 1.00 81.81 79 ASP A CA 1
ATOM 617 C C . ASP A 1 79 ? 3.427 -0.074 0.239 1.00 81.81 79 ASP A C 1
ATOM 619 O O . ASP A 1 79 ? 4.603 -0.421 0.185 1.00 81.81 79 ASP A O 1
ATOM 623 N N . SER A 1 80 ? 2.435 -0.897 -0.104 1.00 81.62 80 SER A N 1
ATOM 624 C CA . SER A 1 80 ? 2.632 -2.287 -0.551 1.00 81.62 80 SER A CA 1
ATOM 625 C C . SER A 1 80 ? 1.989 -2.604 -1.902 1.00 81.62 80 SER A C 1
ATOM 627 O O . SER A 1 80 ? 2.147 -3.705 -2.422 1.00 81.62 80 SER A O 1
ATOM 629 N N . MET A 1 81 ? 1.258 -1.650 -2.486 1.00 83.12 81 MET A N 1
ATOM 630 C CA . MET A 1 81 ? 0.500 -1.833 -3.731 1.00 83.12 81 MET A CA 1
ATOM 631 C C . MET A 1 81 ? 1.226 -1.274 -4.964 1.00 83.12 81 MET A C 1
ATOM 633 O O . MET A 1 81 ? 0.586 -0.939 -5.963 1.00 83.12 81 MET A O 1
ATOM 637 N N . LYS A 1 82 ? 2.552 -1.158 -4.890 1.00 82.69 82 LYS A N 1
ATOM 638 C CA . LYS A 1 82 ? 3.418 -0.755 -5.998 1.00 82.69 82 LYS A CA 1
ATOM 639 C C . LYS A 1 82 ? 3.993 -1.994 -6.665 1.00 82.69 82 LYS A C 1
ATOM 641 O O . LYS A 1 82 ? 4.355 -2.963 -5.996 1.00 82.69 82 LYS A O 1
ATOM 646 N N . ASP A 1 83 ? 4.051 -1.980 -7.991 1.00 81.81 83 ASP A N 1
ATOM 647 C CA . ASP A 1 83 ? 4.771 -3.026 -8.701 1.00 81.81 83 ASP A CA 1
ATOM 648 C C . ASP A 1 83 ? 6.290 -2.801 -8.602 1.00 81.81 83 ASP A C 1
ATOM 650 O O . ASP A 1 83 ? 6.770 -1.741 -8.193 1.00 81.81 83 ASP A O 1
ATOM 654 N N . LEU A 1 84 ? 7.062 -3.815 -8.994 1.00 77.00 84 LEU A N 1
ATOM 655 C CA . LEU A 1 84 ? 8.519 -3.758 -8.909 1.00 77.00 84 LEU A CA 1
ATOM 656 C C . LEU A 1 84 ? 9.118 -2.603 -9.732 1.00 77.00 84 LEU A C 1
ATOM 658 O O . LEU A 1 84 ? 10.159 -2.075 -9.357 1.00 77.00 84 LEU A O 1
ATOM 662 N N . LYS A 1 85 ? 8.486 -2.197 -10.840 1.00 76.75 85 LYS A N 1
ATOM 663 C CA . LYS A 1 85 ? 9.007 -1.134 -11.711 1.00 76.75 85 LYS A CA 1
ATOM 664 C C . LYS A 1 85 ? 8.843 0.234 -11.068 1.00 76.75 85 LYS A C 1
ATOM 666 O O . LYS A 1 85 ? 9.776 1.030 -11.145 1.00 76.75 85 LYS A O 1
ATOM 671 N N . VAL A 1 86 ? 7.715 0.478 -10.403 1.00 79.56 86 VAL A N 1
ATOM 672 C CA . VAL A 1 86 ? 7.499 1.708 -9.631 1.00 79.56 86 VAL A CA 1
ATOM 673 C C . VAL A 1 86 ? 8.488 1.769 -8.470 1.00 79.56 86 VAL A C 1
ATOM 675 O O . VAL A 1 86 ? 9.195 2.762 -8.334 1.00 79.56 86 VAL A O 1
ATOM 678 N N . CYS A 1 87 ? 8.650 0.683 -7.709 1.00 76.12 87 CYS A N 1
ATOM 679 C CA . CYS A 1 87 ? 9.631 0.641 -6.619 1.00 76.12 87 CYS A CA 1
ATOM 680 C C . CYS A 1 87 ? 11.081 0.840 -7.124 1.00 76.12 87 CYS A C 1
ATOM 682 O O . CYS A 1 87 ? 11.897 1.501 -6.476 1.00 76.12 87 CYS A O 1
ATOM 684 N N . SER A 1 88 ? 11.423 0.306 -8.303 1.00 73.62 88 SER A N 1
ATOM 685 C CA . SER A 1 88 ? 12.711 0.568 -8.963 1.00 73.62 88 SER A CA 1
ATOM 686 C C . SER A 1 88 ? 12.873 2.037 -9.357 1.00 73.62 88 SER A C 1
ATOM 688 O O . SER A 1 88 ? 13.938 2.614 -9.149 1.00 73.62 88 SER A O 1
ATOM 690 N N . ALA A 1 89 ? 11.821 2.663 -9.890 1.00 72.81 89 ALA A N 1
ATOM 691 C CA . ALA A 1 89 ? 11.843 4.077 -10.248 1.00 72.81 89 ALA A CA 1
ATOM 692 C C . ALA A 1 89 ? 12.029 4.985 -9.019 1.00 72.81 89 ALA A C 1
ATOM 694 O O . ALA A 1 89 ? 12.768 5.963 -9.099 1.00 72.81 89 ALA A O 1
ATOM 695 N N . GLU A 1 90 ? 11.423 4.641 -7.881 1.00 72.38 90 GLU A N 1
ATOM 696 C CA . GLU A 1 90 ? 11.537 5.399 -6.624 1.00 72.38 90 GLU A CA 1
ATOM 697 C C . GLU A 1 90 ? 12.903 5.269 -5.965 1.00 72.38 90 GLU A C 1
ATOM 699 O O . GLU A 1 90 ? 13.477 6.254 -5.510 1.00 72.38 90 GLU A O 1
ATOM 704 N N . SER A 1 91 ? 13.441 4.052 -5.938 1.00 67.50 91 SER A N 1
ATOM 705 C CA . SER A 1 91 ? 14.763 3.787 -5.366 1.00 67.50 91 SER A CA 1
ATOM 706 C C . SER A 1 91 ? 15.911 4.307 -6.239 1.00 67.50 91 SER A C 1
ATOM 708 O O . SER A 1 91 ? 17.053 4.355 -5.786 1.00 67.50 91 SER A O 1
ATOM 710 N N . GLY A 1 92 ? 15.637 4.663 -7.501 1.00 60.66 92 GLY A N 1
ATOM 711 C CA . GLY A 1 92 ? 16.662 4.986 -8.495 1.00 60.66 92 GLY A CA 1
ATOM 712 C C . GLY A 1 92 ? 17.515 3.777 -8.900 1.00 60.66 92 GLY A C 1
ATOM 713 O O . GLY A 1 92 ? 18.511 3.931 -9.610 1.00 60.66 92 GLY A O 1
ATOM 714 N N . LEU A 1 93 ? 17.139 2.572 -8.461 1.00 60.44 93 LEU A N 1
ATOM 715 C CA . LEU A 1 93 ? 17.841 1.331 -8.749 1.00 60.44 93 LEU A CA 1
ATOM 716 C C . LEU A 1 93 ? 17.235 0.693 -10.006 1.00 60.44 93 LEU A C 1
ATOM 718 O O . LEU A 1 93 ? 16.039 0.410 -10.072 1.00 60.44 93 LEU A O 1
ATOM 722 N N . GLY A 1 94 ? 18.059 0.454 -11.029 1.00 58.25 94 GLY A N 1
ATOM 723 C CA . GLY A 1 94 ? 17.609 -0.193 -12.267 1.00 58.25 94 GLY A CA 1
ATOM 724 C C . GLY A 1 94 ? 17.062 -1.608 -12.027 1.00 58.25 94 GLY A C 1
ATOM 725 O O . GLY A 1 94 ? 17.399 -2.251 -11.038 1.00 58.25 94 GLY A O 1
ATOM 726 N N . GLY A 1 95 ? 16.273 -2.144 -12.967 1.00 57.00 95 GLY A N 1
ATOM 727 C CA . GLY A 1 95 ? 15.539 -3.418 -12.810 1.00 57.00 95 GLY A CA 1
ATOM 728 C C . GLY A 1 95 ? 16.374 -4.693 -12.587 1.00 57.00 95 GLY A C 1
ATOM 729 O O . GLY A 1 95 ? 15.805 -5.770 -12.444 1.00 57.00 95 GLY A O 1
ATOM 730 N N . ALA A 1 96 ? 17.704 -4.590 -12.563 1.00 59.72 96 ALA A N 1
ATOM 731 C CA . ALA A 1 96 ? 18.610 -5.669 -12.172 1.00 59.72 96 ALA A CA 1
ATOM 732 C C . ALA A 1 96 ? 18.969 -5.649 -10.674 1.00 59.72 96 ALA A C 1
ATOM 734 O O . ALA A 1 96 ? 19.650 -6.554 -10.212 1.00 59.72 96 ALA A O 1
ATOM 735 N N . HIS A 1 97 ? 18.562 -4.631 -9.911 1.00 61.22 97 HIS A N 1
ATOM 736 C CA . HIS A 1 97 ? 18.798 -4.572 -8.469 1.00 61.22 97 HIS A CA 1
ATOM 737 C C . HIS A 1 97 ? 17.654 -5.225 -7.704 1.00 61.22 97 HIS A C 1
ATOM 739 O O . HIS A 1 97 ? 16.478 -4.991 -7.981 1.00 61.22 97 HIS A O 1
ATOM 745 N N . CYS A 1 98 ? 18.004 -6.028 -6.703 1.00 65.62 98 CYS A N 1
ATOM 746 C CA . CYS A 1 98 ? 17.016 -6.565 -5.784 1.00 65.62 98 CYS A CA 1
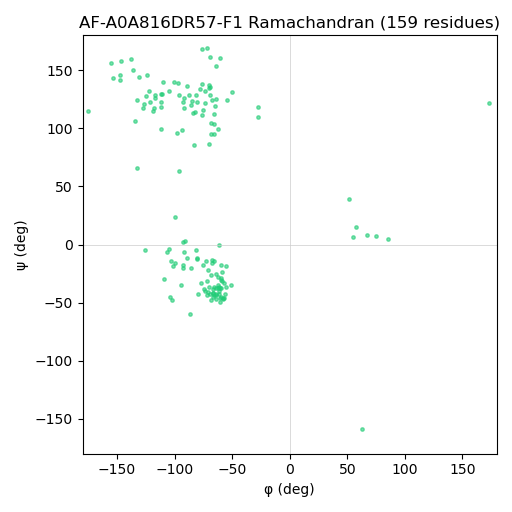ATOM 747 C C . CYS A 1 98 ? 16.603 -5.464 -4.801 1.00 65.62 98 CYS A C 1
ATOM 749 O O . CYS A 1 98 ? 17.389 -5.065 -3.944 1.00 65.62 98 CYS A O 1
ATOM 751 N N . LEU A 1 99 ? 15.359 -4.996 -4.906 1.00 62.78 99 LEU A N 1
ATOM 752 C CA . LEU A 1 99 ? 14.820 -3.931 -4.052 1.00 62.78 99 LEU A CA 1
ATOM 753 C C . LEU A 1 99 ? 14.650 -4.338 -2.584 1.00 62.78 99 LEU A C 1
ATOM 755 O O . LEU A 1 99 ? 14.422 -3.474 -1.750 1.00 62.78 99 LEU A O 1
ATOM 759 N N . MET A 1 100 ? 14.737 -5.636 -2.269 1.00 65.19 100 MET A N 1
ATOM 760 C CA . MET A 1 100 ? 14.582 -6.125 -0.895 1.00 65.19 100 MET A CA 1
ATOM 761 C C . MET A 1 100 ? 15.908 -6.279 -0.149 1.00 65.19 100 MET A C 1
ATOM 763 O O . MET A 1 100 ? 15.938 -6.059 1.053 1.00 65.19 100 MET A O 1
ATOM 767 N N . CYS A 1 101 ? 16.991 -6.675 -0.828 1.00 67.19 101 CYS A N 1
ATOM 768 C CA . CYS A 1 101 ? 18.304 -6.839 -0.187 1.00 67.19 101 CYS A CA 1
ATOM 769 C C . CYS A 1 101 ? 19.304 -5.739 -0.552 1.00 67.19 101 CYS A C 1
ATOM 771 O O . CYS A 1 101 ? 20.409 -5.734 -0.022 1.00 67.19 101 CYS A O 1
ATOM 773 N N . HIS A 1 102 ? 18.952 -4.841 -1.482 1.00 61.78 102 HIS A N 1
ATOM 774 C CA . HIS A 1 102 ? 19.806 -3.771 -2.015 1.00 61.78 102 HIS A CA 1
ATOM 775 C C . HIS A 1 102 ? 21.160 -4.230 -2.595 1.00 61.78 102 HIS A C 1
ATOM 777 O O . HIS A 1 102 ? 21.963 -3.395 -3.004 1.00 61.78 102 HIS A O 1
ATOM 783 N N . ALA A 1 103 ? 21.402 -5.541 -2.687 1.00 65.62 103 ALA A N 1
ATOM 784 C CA . ALA A 1 103 ? 22.640 -6.105 -3.200 1.00 65.62 103 ALA A CA 1
ATOM 785 C C . ALA A 1 103 ? 22.764 -5.877 -4.711 1.00 65.62 103 ALA A C 1
ATOM 787 O O . ALA A 1 103 ? 21.809 -6.092 -5.477 1.00 65.62 103 ALA A O 1
ATOM 788 N N . LEU A 1 104 ? 23.971 -5.505 -5.144 1.00 65.94 104 LEU A N 1
ATOM 789 C CA . LEU A 1 104 ? 24.308 -5.413 -6.560 1.00 65.94 104 LEU A CA 1
ATOM 790 C C . LEU A 1 104 ? 24.223 -6.806 -7.208 1.00 65.94 104 LEU A C 1
ATOM 792 O O . LEU A 1 104 ? 24.479 -7.807 -6.536 1.00 65.94 104 LEU A O 1
ATOM 796 N N . PRO A 1 105 ? 23.968 -6.912 -8.527 1.00 67.81 105 PRO A N 1
ATOM 797 C CA . PRO A 1 105 ? 23.987 -8.200 -9.229 1.00 67.81 105 PRO A CA 1
ATOM 798 C C . PRO A 1 105 ? 25.265 -9.020 -8.994 1.00 67.81 105 PRO A C 1
ATOM 800 O O . PRO A 1 105 ? 25.217 -10.243 -8.901 1.00 67.81 105 PRO A O 1
ATOM 803 N N . SER A 1 106 ? 26.413 -8.349 -8.856 1.00 69.25 106 SER A N 1
ATOM 804 C CA . SER A 1 106 ? 27.710 -8.974 -8.564 1.00 69.25 106 SER A CA 1
ATOM 805 C C . SER A 1 106 ? 27.809 -9.591 -7.166 1.00 69.25 106 SER A C 1
ATOM 807 O O . SER A 1 106 ? 28.726 -10.361 -6.901 1.00 69.25 106 SER A O 1
ATOM 809 N N . GLU A 1 107 ? 26.895 -9.241 -6.265 1.00 68.12 107 GLU A N 1
ATOM 810 C CA . GLU A 1 107 ? 26.892 -9.634 -4.854 1.00 68.12 107 GLU A CA 1
ATOM 811 C C . GLU A 1 107 ? 25.851 -10.716 -4.553 1.00 68.12 107 GLU A C 1
ATOM 813 O O . GLU A 1 107 ? 25.819 -11.248 -3.451 1.00 68.12 107 GLU A O 1
ATOM 818 N N . TRP A 1 108 ? 25.030 -11.112 -5.531 1.00 68.94 108 TRP A N 1
ATOM 819 C CA . TRP A 1 108 ? 23.972 -12.116 -5.341 1.00 68.94 108 TRP A CA 1
ATOM 820 C C . TRP A 1 108 ? 24.485 -13.525 -5.024 1.00 68.94 108 TRP A C 1
ATOM 822 O O . TRP A 1 108 ? 23.717 -14.388 -4.602 1.00 68.94 108 TRP A O 1
ATOM 832 N N . HIS A 1 109 ? 25.776 -13.774 -5.230 1.00 69.50 109 HIS A N 1
ATOM 833 C CA . HIS A 1 109 ? 26.427 -15.027 -4.855 1.00 69.50 109 HIS A CA 1
ATOM 834 C C . HIS A 1 109 ? 26.989 -15.006 -3.426 1.00 69.50 109 HIS A C 1
ATOM 836 O O . HIS A 1 109 ? 27.361 -16.058 -2.907 1.00 69.50 109 HIS A O 1
ATOM 842 N N . ASP A 1 110 ? 27.051 -13.833 -2.792 1.00 68.81 110 ASP A N 1
ATOM 843 C CA . ASP A 1 110 ? 27.584 -13.646 -1.449 1.00 68.81 110 ASP A CA 1
ATOM 844 C C . ASP A 1 110 ? 26.447 -13.725 -0.424 1.00 68.81 110 ASP A C 1
ATOM 846 O O . ASP A 1 110 ? 25.674 -12.788 -0.210 1.00 68.81 110 ASP A O 1
ATOM 850 N N . ARG A 1 111 ? 26.320 -14.905 0.187 1.00 68.50 111 ARG A N 1
ATOM 851 C CA . ARG A 1 111 ? 25.263 -15.206 1.156 1.00 68.50 111 ARG A CA 1
ATOM 852 C C . ARG A 1 111 ? 25.307 -14.275 2.364 1.00 68.50 111 ARG A C 1
ATOM 854 O O . ARG A 1 111 ? 24.243 -13.917 2.862 1.00 68.50 111 ARG A O 1
ATOM 861 N N . ASP A 1 112 ? 26.494 -13.912 2.833 1.00 72.25 112 ASP A N 1
ATOM 862 C CA . ASP A 1 112 ? 26.633 -13.120 4.051 1.00 72.25 112 ASP A CA 1
ATOM 863 C C . ASP A 1 112 ? 26.152 -11.690 3.791 1.00 72.25 112 ASP A C 1
ATOM 865 O O . ASP A 1 112 ? 25.354 -11.169 4.563 1.00 72.25 112 ASP A O 1
ATOM 869 N N . LYS A 1 113 ? 26.474 -11.119 2.621 1.00 66.75 113 LYS A N 1
ATOM 870 C CA . LYS A 1 113 ? 25.937 -9.816 2.189 1.00 66.75 113 LYS A CA 1
ATOM 871 C C . LYS A 1 113 ? 24.418 -9.791 2.021 1.00 66.75 113 LYS A C 1
ATOM 873 O O . LYS A 1 113 ? 23.788 -8.775 2.295 1.00 66.75 113 LYS A O 1
ATOM 878 N N . LEU A 1 114 ? 23.817 -10.891 1.567 1.00 65.06 114 LEU A N 1
ATOM 879 C CA . LEU A 1 114 ? 22.359 -10.993 1.435 1.00 65.06 114 LEU A CA 1
ATOM 880 C C . LEU A 1 114 ? 21.649 -11.101 2.792 1.00 65.06 114 LEU A C 1
ATOM 882 O O . LEU A 1 114 ? 20.509 -10.659 2.916 1.00 65.06 114 LEU A O 1
ATOM 886 N N . LEU A 1 115 ? 22.299 -11.714 3.786 1.00 63.81 115 LEU A N 1
ATOM 887 C CA . LEU A 1 115 ? 21.751 -11.915 5.130 1.00 63.81 115 LEU A CA 1
ATOM 888 C C . LEU A 1 115 ? 21.979 -10.725 6.071 1.00 63.81 115 LEU A C 1
ATOM 890 O O . LEU A 1 115 ? 21.257 -10.615 7.057 1.00 63.81 115 LEU A O 1
ATOM 894 N N . ASP A 1 116 ? 22.945 -9.856 5.765 1.00 63.66 116 ASP A N 1
ATOM 895 C CA . ASP A 1 116 ? 23.275 -8.658 6.552 1.00 63.66 116 ASP A CA 1
ATOM 896 C C . ASP A 1 116 ? 22.347 -7.464 6.254 1.00 63.66 116 ASP A C 1
ATOM 898 O O . ASP A 1 116 ? 22.428 -6.422 6.897 1.00 63.66 116 ASP A O 1
ATOM 902 N N . SER A 1 117 ? 21.439 -7.586 5.276 1.00 57.44 117 SER A N 1
ATOM 903 C CA . SER A 1 117 ? 20.486 -6.510 4.991 1.00 57.44 117 SER A CA 1
ATOM 904 C C . SER A 1 117 ? 19.304 -6.552 5.970 1.00 57.44 117 SER A C 1
ATOM 906 O O . SER A 1 117 ? 18.558 -7.534 6.008 1.00 57.44 117 SER A O 1
ATOM 908 N N . ASP A 1 118 ? 19.081 -5.454 6.699 1.00 54.38 118 ASP A N 1
ATOM 909 C CA . ASP A 1 118 ? 17.960 -5.272 7.643 1.00 54.38 118 ASP A CA 1
ATOM 910 C C . ASP A 1 118 ? 16.567 -5.491 7.006 1.00 54.38 118 ASP A C 1
ATOM 912 O O . ASP A 1 118 ? 15.577 -5.722 7.703 1.00 54.38 118 ASP A O 1
ATOM 916 N N . TYR A 1 119 ? 16.486 -5.441 5.673 1.00 49.53 119 TYR A N 1
ATOM 917 C CA . TYR A 1 119 ? 15.247 -5.483 4.892 1.00 49.53 119 TYR A CA 1
ATOM 918 C C . TYR A 1 119 ? 14.945 -6.854 4.260 1.00 49.53 119 TYR A C 1
ATOM 920 O O . TYR A 1 119 ? 13.790 -7.127 3.919 1.00 49.53 119 TYR A O 1
ATOM 928 N N . PHE A 1 120 ? 15.934 -7.753 4.138 1.00 50.94 120 PHE A N 1
ATOM 929 C CA . PHE A 1 120 ? 15.748 -9.085 3.554 1.00 50.94 120 PHE A CA 1
ATOM 930 C C . PHE A 1 120 ? 15.901 -10.186 4.600 1.00 50.94 120 PHE A C 1
ATOM 932 O O . PHE A 1 120 ? 16.992 -10.666 4.895 1.00 50.94 120 PHE A O 1
ATOM 939 N N . ARG A 1 121 ? 14.766 -10.682 5.095 1.00 57.03 121 ARG A N 1
ATOM 940 C CA . ARG A 1 121 ? 14.713 -11.943 5.834 1.00 57.03 121 ARG A CA 1
ATOM 941 C C . ARG A 1 121 ? 13.813 -12.916 5.096 1.00 57.03 121 ARG A C 1
ATOM 943 O O .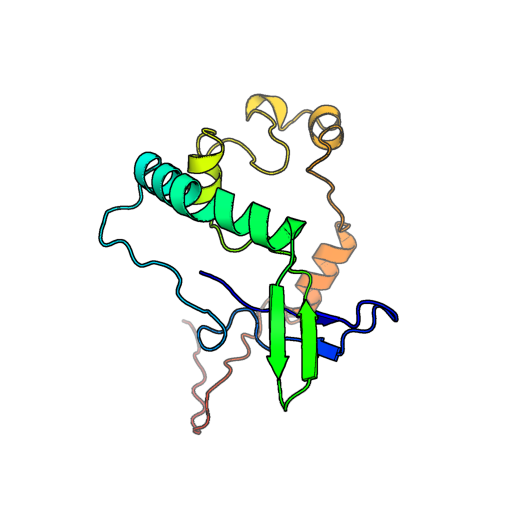 ARG A 1 121 ? 12.602 -12.715 5.020 1.00 57.03 121 ARG A O 1
ATOM 950 N N . ILE A 1 122 ? 14.393 -14.008 4.598 1.00 56.97 122 ILE A N 1
ATOM 951 C CA . ILE A 1 122 ? 13.609 -15.159 4.142 1.00 56.97 122 ILE A CA 1
ATOM 952 C C . ILE A 1 122 ? 12.929 -15.747 5.384 1.00 56.97 122 ILE A C 1
ATOM 954 O O . ILE A 1 122 ? 13.530 -16.488 6.157 1.00 56.97 122 ILE A O 1
ATOM 958 N N . SER A 1 123 ? 11.683 -15.343 5.620 1.00 59.59 123 SER A N 1
ATOM 959 C CA . SER A 1 123 ? 10.888 -15.754 6.781 1.00 59.59 123 SER A CA 1
ATOM 960 C C . SER A 1 123 ? 10.250 -17.132 6.615 1.00 59.59 123 SER A C 1
ATOM 962 O O . SER A 1 123 ? 9.755 -17.687 7.591 1.00 59.59 123 SER A O 1
ATOM 964 N N . ARG A 1 124 ? 10.267 -17.683 5.395 1.00 59.91 124 ARG A N 1
ATOM 965 C CA . ARG A 1 124 ? 9.698 -18.990 5.061 1.00 59.91 124 ARG A CA 1
ATOM 966 C C . ARG A 1 124 ? 10.789 -19.984 4.718 1.00 59.91 124 ARG A C 1
ATOM 968 O O . ARG A 1 124 ? 11.636 -19.719 3.869 1.00 59.91 124 ARG A O 1
ATOM 975 N N . SER A 1 125 ? 10.739 -21.151 5.339 1.00 69.81 125 SER A N 1
ATOM 976 C CA . SER A 1 125 ? 11.639 -22.240 4.991 1.00 69.81 125 SER A CA 1
ATOM 977 C C . SER A 1 125 ? 11.313 -22.798 3.594 1.00 69.81 125 SER A C 1
ATOM 979 O O . SER A 1 125 ? 10.215 -22.623 3.048 1.00 69.81 125 SER A O 1
ATOM 981 N N . THR A 1 126 ? 12.265 -23.517 2.996 1.00 72.44 126 THR A N 1
ATOM 982 C CA . THR A 1 126 ? 12.011 -24.290 1.769 1.00 72.44 126 THR A CA 1
ATOM 983 C C . THR A 1 126 ? 10.877 -25.299 1.979 1.00 72.44 126 THR A C 1
ATOM 985 O O . THR A 1 126 ? 10.099 -25.537 1.058 1.00 72.44 126 THR A O 1
ATOM 988 N N . ALA A 1 127 ? 10.743 -25.846 3.193 1.00 76.19 127 ALA A N 1
ATOM 989 C CA . ALA A 1 127 ? 9.652 -26.747 3.545 1.00 76.19 127 ALA A CA 1
ATOM 990 C C . ALA A 1 127 ? 8.297 -26.020 3.537 1.00 76.19 127 ALA A C 1
ATOM 992 O O . ALA A 1 127 ? 7.370 -26.509 2.897 1.00 76.19 127 ALA A O 1
ATOM 993 N N . ASP A 1 128 ? 8.211 -24.817 4.115 1.00 74.19 128 ASP A N 1
ATOM 994 C CA . ASP A 1 128 ? 6.979 -24.008 4.145 1.00 74.19 128 ASP A CA 1
ATOM 995 C C . ASP A 1 128 ? 6.532 -23.627 2.727 1.00 74.19 128 ASP A C 1
ATOM 997 O O . ASP A 1 128 ? 5.343 -23.585 2.401 1.00 74.19 128 ASP A O 1
ATOM 1001 N N . THR A 1 129 ? 7.505 -23.348 1.858 1.00 75.94 129 THR A N 1
ATOM 1002 C CA . THR A 1 129 ? 7.262 -23.023 0.448 1.00 75.94 129 THR A CA 1
ATOM 1003 C C . THR A 1 129 ? 6.759 -24.247 -0.314 1.00 75.94 129 THR A C 1
ATOM 1005 O O . THR A 1 129 ? 5.806 -24.148 -1.086 1.00 75.94 129 THR A O 1
ATOM 1008 N N . LEU A 1 130 ? 7.353 -25.417 -0.067 1.00 77.56 130 LEU A N 1
ATOM 1009 C CA . LEU A 1 130 ? 6.934 -26.677 -0.676 1.00 77.56 130 LEU A CA 1
ATOM 1010 C C . LEU A 1 130 ? 5.540 -27.106 -0.199 1.00 77.56 130 LEU A C 1
ATOM 1012 O O . LEU A 1 130 ? 4.745 -27.602 -0.992 1.00 77.56 130 LEU A O 1
ATOM 1016 N N . GLU A 1 131 ? 5.225 -26.902 1.077 1.00 81.44 131 GLU A N 1
ATOM 1017 C CA . GLU A 1 131 ? 3.900 -27.157 1.640 1.00 81.44 131 GLU A CA 1
ATOM 1018 C C . GLU A 1 131 ? 2.852 -26.195 1.064 1.00 81.44 131 GLU A C 1
ATOM 1020 O O . GLU A 1 131 ? 1.776 -26.625 0.650 1.00 81.44 131 GLU A O 1
ATOM 1025 N N . SER A 1 132 ? 3.201 -24.911 0.919 1.00 75.06 132 SER A N 1
ATOM 1026 C CA . SER A 1 132 ? 2.364 -23.918 0.230 1.00 75.06 132 SER A CA 1
ATOM 1027 C C . SER A 1 132 ? 2.113 -24.292 -1.235 1.00 75.06 132 SER A C 1
ATOM 1029 O O . SER A 1 132 ? 1.017 -24.097 -1.742 1.00 75.06 132 SER A O 1
ATOM 1031 N N . TYR A 1 133 ? 3.105 -24.853 -1.928 1.00 76.00 133 TYR A N 1
ATOM 1032 C CA . TYR A 1 133 ? 2.928 -25.345 -3.294 1.00 76.00 133 TYR A CA 1
ATOM 1033 C C . TYR A 1 133 ? 2.007 -26.572 -3.334 1.00 76.00 133 TYR A C 1
ATOM 1035 O O . TYR A 1 133 ? 1.049 -26.598 -4.101 1.00 76.00 133 TYR A O 1
ATOM 1043 N N . LYS A 1 134 ? 2.243 -27.563 -2.465 1.00 79.38 134 LYS A N 1
ATOM 1044 C CA . LYS A 1 134 ? 1.416 -28.778 -2.365 1.00 79.38 134 LYS A CA 1
ATOM 1045 C C . LYS A 1 134 ? -0.032 -28.491 -1.968 1.00 79.38 134 LYS A C 1
ATOM 1047 O O . LYS A 1 134 ? -0.913 -29.252 -2.338 1.00 79.38 134 LYS A O 1
ATOM 1052 N N . SER A 1 135 ? -0.294 -27.410 -1.233 1.00 76.81 135 SER A N 1
ATOM 1053 C CA . SER A 1 135 ? -1.666 -27.006 -0.901 1.00 76.81 135 SER A CA 1
ATOM 1054 C C . SER A 1 135 ? -2.408 -26.352 -2.074 1.00 76.81 135 SER A C 1
ATOM 1056 O O . SER A 1 135 ? -3.636 -26.296 -2.067 1.00 76.81 135 SER A O 1
ATOM 1058 N N . LEU A 1 136 ? -1.682 -25.888 -3.095 1.00 73.06 136 LEU A N 1
ATOM 1059 C CA . LEU A 1 136 ? -2.234 -25.250 -4.293 1.00 73.06 136 LEU A CA 1
ATOM 1060 C C . LEU A 1 136 ? -2.327 -26.195 -5.499 1.00 73.06 136 LEU A C 1
ATOM 1062 O O . LEU A 1 136 ? -2.998 -25.865 -6.479 1.00 73.06 136 LEU A O 1
ATOM 1066 N N . VAL A 1 137 ? -1.633 -27.332 -5.452 1.00 77.62 137 VAL A N 1
ATOM 1067 C CA . VAL A 1 137 ? -1.387 -28.213 -6.596 1.00 77.62 137 VAL A CA 1
ATOM 1068 C C . VAL A 1 137 ? -1.868 -29.619 -6.257 1.00 77.62 137 VAL A C 1
ATOM 1070 O O . VAL A 1 137 ? -1.501 -30.174 -5.224 1.00 77.62 137 VAL A O 1
ATOM 1073 N N . GLU A 1 138 ? -2.693 -30.204 -7.121 1.00 74.56 138 GLU A N 1
ATOM 1074 C CA . GLU A 1 138 ? -3.143 -31.586 -6.962 1.00 74.56 138 GLU A CA 1
ATOM 1075 C C . GLU A 1 138 ? -2.008 -32.585 -7.244 1.00 74.56 138 GLU A C 1
ATOM 1077 O O . GLU A 1 138 ? -0.939 -32.231 -7.741 1.00 74.56 138 GLU A O 1
ATOM 1082 N N . ALA A 1 139 ? -2.221 -33.861 -6.915 1.00 68.88 139 ALA A N 1
ATOM 1083 C CA . ALA A 1 139 ? -1.194 -34.900 -7.048 1.00 68.88 139 ALA A CA 1
ATOM 1084 C C . ALA A 1 139 ? -0.668 -35.091 -8.490 1.00 68.88 139 ALA A C 1
ATOM 1086 O O . ALA A 1 139 ? 0.399 -35.670 -8.677 1.00 68.88 139 ALA A O 1
ATOM 1087 N N . ASP A 1 140 ? -1.395 -34.599 -9.494 1.00 73.50 140 ASP A N 1
ATOM 1088 C CA . ASP A 1 140 ? -1.057 -34.623 -10.921 1.00 73.50 140 ASP A CA 1
ATOM 1089 C C . ASP A 1 140 ? -0.320 -33.358 -11.414 1.00 73.50 140 ASP A C 1
ATOM 1091 O O . ASP A 1 140 ? -0.003 -33.246 -12.598 1.00 73.50 140 ASP A O 1
ATOM 1095 N N . GLY A 1 141 ? -0.021 -32.404 -10.525 1.00 65.44 141 GLY A N 1
ATOM 1096 C CA . GLY A 1 141 ? 0.642 -31.149 -10.880 1.00 65.44 141 GLY A CA 1
ATOM 1097 C C . GLY A 1 141 ? -0.309 -30.042 -11.353 1.00 65.44 141 GLY A C 1
ATOM 1098 O O . GLY A 1 141 ? 0.159 -28.969 -11.744 1.00 65.44 141 GLY A O 1
ATOM 1099 N N . ILE A 1 142 ? -1.629 -30.256 -11.314 1.00 74.94 142 ILE A N 1
ATOM 1100 C CA . ILE A 1 142 ? -2.617 -29.269 -11.758 1.00 74.94 142 ILE A CA 1
ATOM 1101 C C . ILE A 1 142 ? -2.990 -28.326 -10.608 1.00 74.94 142 ILE A C 1
ATOM 1103 O O . ILE A 1 142 ? -3.386 -28.739 -9.520 1.00 74.94 142 ILE A O 1
ATOM 1107 N N . ILE A 1 143 ? -2.910 -27.016 -10.858 1.00 70.50 143 ILE A N 1
ATOM 1108 C CA . ILE A 1 143 ? -3.393 -25.988 -9.928 1.00 70.50 143 ILE A CA 1
ATOM 1109 C C . ILE A 1 143 ? -4.894 -25.793 -10.150 1.00 70.50 143 ILE A C 1
ATOM 1111 O O . ILE A 1 143 ? -5.310 -25.260 -11.187 1.00 70.50 143 ILE A O 1
ATOM 1115 N N . LYS A 1 144 ? -5.723 -26.155 -9.163 1.00 61.38 144 LYS A N 1
ATOM 1116 C CA . LYS A 1 144 ? -7.158 -25.838 -9.181 1.00 61.38 144 LYS A CA 1
ATOM 1117 C C . LYS A 1 144 ? -7.359 -24.334 -9.019 1.00 61.38 144 LYS A C 1
ATOM 1119 O O . LYS A 1 144 ? -7.441 -23.802 -7.915 1.00 61.38 144 LYS A O 1
ATOM 1124 N N . LYS A 1 145 ? -7.503 -23.622 -10.138 1.00 54.62 145 LYS A N 1
ATOM 1125 C CA . LYS A 1 145 ? -8.047 -22.261 -10.118 1.00 54.62 145 LYS A CA 1
ATOM 1126 C C . LYS A 1 145 ? -9.506 -22.344 -9.673 1.00 54.62 145 LYS A C 1
ATOM 1128 O O . LYS A 1 145 ? -10.370 -22.700 -10.471 1.00 54.62 145 LYS A O 1
ATOM 1133 N N . LYS A 1 146 ? -9.801 -21.992 -8.417 1.00 50.72 146 LYS A N 1
ATOM 1134 C CA . LYS A 1 146 ? -11.175 -21.663 -8.019 1.00 50.72 146 LYS A CA 1
ATOM 1135 C C . LYS A 1 146 ? -11.594 -20.438 -8.824 1.00 50.72 146 LYS A C 1
ATOM 1137 O O . LYS A 1 146 ? -11.213 -19.311 -8.518 1.00 50.72 146 LYS A O 1
ATOM 1142 N N . ARG A 1 147 ? -12.344 -20.667 -9.898 1.00 43.78 147 ARG A N 1
ATOM 1143 C CA . ARG A 1 147 ? -13.075 -19.609 -10.583 1.00 43.78 147 ARG A CA 1
ATOM 1144 C C . ARG A 1 147 ? -14.172 -19.198 -9.606 1.00 43.78 147 ARG A C 1
ATOM 1146 O O . ARG A 1 147 ? -15.119 -19.950 -9.408 1.00 43.78 147 ARG A O 1
ATOM 1153 N N . ILE A 1 148 ? -14.014 -18.055 -8.942 1.00 42.91 148 ILE A N 1
ATOM 1154 C CA . ILE A 1 148 ? -15.147 -17.406 -8.281 1.00 42.91 148 ILE A CA 1
ATOM 1155 C C . ILE A 1 148 ? -16.012 -16.893 -9.435 1.00 42.91 148 ILE A C 1
ATOM 1157 O O . ILE A 1 148 ? -15.792 -15.804 -9.958 1.00 42.91 148 ILE A O 1
ATOM 1161 N N . GLN A 1 149 ? -16.890 -17.759 -9.942 1.00 40.16 149 GLN A N 1
ATOM 1162 C CA . GLN A 1 149 ? -18.009 -17.334 -10.767 1.00 40.16 149 GLN A CA 1
ATOM 1163 C C . GLN A 1 149 ? -18.903 -16.517 -9.837 1.00 40.16 149 GLN A C 1
ATOM 1165 O O . GLN A 1 149 ? -19.460 -17.062 -8.889 1.00 40.16 149 GLN A O 1
ATOM 1170 N N . SER A 1 150 ? -18.997 -15.208 -10.081 1.00 40.78 150 SER A N 1
ATOM 1171 C CA . SER A 1 150 ? -20.221 -14.484 -9.744 1.00 40.78 150 SER A CA 1
ATOM 1172 C C . SER A 1 150 ? -21.378 -15.283 -10.333 1.00 40.78 150 SER A C 1
ATOM 1174 O O . SER A 1 150 ? -21.260 -15.704 -11.487 1.00 40.78 150 SER A O 1
ATOM 1176 N N . ASP A 1 151 ? -22.405 -15.531 -9.527 1.00 45.22 151 ASP A N 1
ATOM 1177 C CA . ASP A 1 151 ? -23.600 -16.303 -9.858 1.00 45.22 151 ASP A CA 1
ATOM 1178 C C . ASP A 1 151 ? -23.939 -16.281 -11.352 1.00 45.22 151 ASP A C 1
ATOM 1180 O O . ASP A 1 151 ? -24.298 -15.242 -11.896 1.00 45.22 151 ASP A O 1
ATOM 1184 N N . GLU A 1 152 ? -23.750 -17.425 -12.011 1.00 37.59 152 GLU A N 1
ATOM 1185 C CA . GLU A 1 152 ? -24.705 -18.048 -12.929 1.00 37.59 152 GLU A CA 1
ATOM 1186 C C . GLU A 1 152 ? -24.062 -19.258 -13.627 1.00 37.59 152 GLU A C 1
ATOM 1188 O O . GLU A 1 152 ? -23.021 -19.206 -14.285 1.00 37.59 152 GLU A O 1
ATOM 1193 N N . THR A 1 153 ? -24.728 -20.386 -13.423 1.00 41.28 153 THR A N 1
ATOM 1194 C CA . THR A 1 153 ? -24.568 -21.715 -14.008 1.00 41.28 153 THR A CA 1
ATOM 1195 C C . THR A 1 153 ? -23.977 -21.737 -15.423 1.00 41.28 153 THR A C 1
ATOM 1197 O O . THR A 1 153 ? -24.621 -21.296 -16.373 1.00 41.28 153 THR A O 1
ATOM 1200 N N . ARG A 1 154 ? -22.809 -22.377 -15.586 1.00 33.84 154 ARG A N 1
ATOM 1201 C CA . ARG A 1 154 ? -22.497 -23.280 -16.715 1.00 33.84 154 ARG A CA 1
ATOM 1202 C C . ARG A 1 154 ? -21.128 -23.929 -16.524 1.00 33.84 154 ARG A C 1
ATOM 1204 O O . ARG A 1 154 ? -20.096 -23.259 -16.550 1.00 33.84 154 ARG A O 1
ATOM 1211 N N . GLU A 1 155 ? -21.139 -25.246 -16.351 1.00 36.62 155 GLU A N 1
ATOM 1212 C CA . GLU A 1 155 ? -19.949 -26.084 -16.447 1.00 36.62 155 GLU A CA 1
ATOM 1213 C C . GLU A 1 155 ? -19.412 -26.028 -17.882 1.00 36.62 155 GLU A C 1
ATOM 1215 O O . GLU A 1 155 ? -20.123 -26.316 -18.845 1.00 36.62 155 GLU A O 1
ATOM 1220 N N . SER A 1 156 ? -18.142 -25.663 -18.033 1.00 37.72 156 SER A N 1
ATOM 1221 C CA . SER A 1 156 ? -17.384 -25.944 -19.249 1.00 37.72 156 SER A CA 1
ATOM 1222 C C . SER A 1 156 ? -16.024 -26.493 -18.842 1.00 37.72 156 SER A C 1
ATOM 1224 O O . SER A 1 156 ? -15.166 -25.753 -18.352 1.00 37.72 156 SER A O 1
ATOM 1226 N N . ILE A 1 157 ? -15.853 -27.797 -19.030 1.00 37.25 157 ILE A N 1
ATOM 1227 C CA . ILE A 1 157 ? -14.568 -28.488 -18.976 1.00 37.25 157 ILE A CA 1
ATOM 1228 C C . ILE A 1 157 ? -13.733 -27.951 -20.145 1.00 37.25 157 ILE A C 1
ATOM 1230 O O . ILE A 1 157 ? -14.142 -28.054 -21.299 1.00 37.25 157 ILE A O 1
ATOM 1234 N N . ILE A 1 158 ? -12.588 -27.332 -19.853 1.00 41.00 158 ILE A N 1
ATOM 1235 C CA . ILE A 1 158 ? -11.601 -26.979 -20.879 1.00 41.00 158 ILE A CA 1
ATOM 1236 C C . ILE A 1 158 ? -10.546 -28.083 -20.867 1.00 41.00 158 ILE A C 1
ATOM 1238 O O . ILE A 1 158 ? -9.619 -28.048 -20.059 1.00 41.00 158 ILE A O 1
ATOM 1242 N N . GLU A 1 159 ? -10.690 -29.057 -21.763 1.00 35.59 159 GLU A N 1
ATOM 1243 C CA . GLU A 1 159 ? -9.591 -29.949 -22.135 1.00 35.59 159 GLU A CA 1
ATOM 1244 C C . GLU A 1 159 ? -8.610 -29.161 -23.011 1.00 35.59 159 GLU A C 1
ATOM 1246 O O . GLU A 1 159 ? -8.982 -28.604 -24.049 1.00 35.59 159 GLU A O 1
ATOM 1251 N N . ARG A 1 160 ? -7.347 -29.068 -22.584 1.00 39.09 160 ARG A N 1
ATOM 1252 C CA . ARG A 1 160 ? -6.270 -28.562 -23.440 1.00 39.09 160 ARG A CA 1
ATOM 1253 C C . ARG A 1 160 ? -5.739 -29.716 -24.289 1.00 39.09 160 ARG A C 1
ATOM 1255 O O . ARG A 1 160 ? -5.332 -30.732 -23.734 1.00 39.09 160 ARG A O 1
ATOM 1262 N N . LYS A 1 161 ? -5.762 -29.527 -25.610 1.00 34.34 161 LYS A N 1
ATOM 1263 C CA . LYS A 1 161 ? -4.933 -30.277 -26.562 1.00 34.34 161 LYS A CA 1
ATOM 1264 C C . LYS A 1 161 ? -3.469 -29.878 -26.427 1.00 34.34 161 LYS A C 1
ATOM 1266 O O . LYS A 1 161 ? -3.228 -28.695 -26.089 1.00 34.34 161 LYS A O 1
#

InterPro domains:
  IPR058554 V(D)J recombination-activating protein 1, RNase H domain [PF26100] (9-95)

Solvent-accessible surface area (backbone atoms only — not comparable to full-atom values): 10554 Å² total; per-residue (Å²): 112,50,60,77,54,69,43,59,43,88,84,81,66,44,74,79,44,70,48,92,52,67,88,37,75,90,51,50,40,83,78,80,85,77,100,66,79,93,42,52,67,56,53,51,52,52,46,71,71,43,50,66,57,52,51,46,32,48,75,69,29,46,80,46,78,55,97,93,41,79,42,82,42,79,45,84,86,76,97,71,91,66,54,72,66,57,54,25,45,73,71,70,42,59,92,74,46,44,88,52,41,70,45,52,72,92,40,7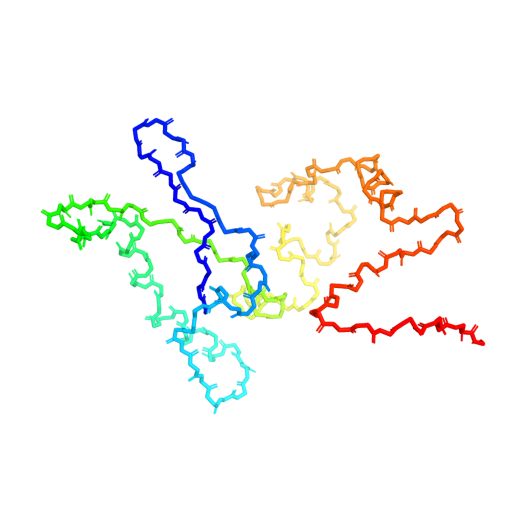5,84,39,64,66,66,45,62,70,27,97,70,31,72,88,84,63,52,74,64,56,50,49,51,56,48,55,75,50,31,47,100,86,70,50,63,76,75,79,74,82,69,74,92,74,95,75,93,76,88,79,82,81,131

Mean predicted aligned error: 14.13 Å

pLDDT: mean 76.6, std 17.12, range [33.84, 96.56]

Foldseek 3Di:
DDADAFDADPVVRHTPDGDPCRPDPVRDDDDDDDPDPDDLVVLVVVCVVCVVVLVCCQVQPDWDQDPNDIDGGHDDDDDDPDDPVSLCSPVVHPPQADSQLRDHVVCPVPPVSSVPRPRDDPPDDPVNVVVVCPVQADPVRDGPDPPPPPDDDDDDDDDDD